Protein AF-A0A918UDK3-F1 (afdb_monomer_lite)

pLDDT: mean 75.67, std 24.88, range [32.69, 98.69]

Secondary structure (DSSP, 8-state):
---------------------------------------------HHHHHHHHHHT-SSHHHHHHHHHHHHHHHHHHHHHHHHHHHHHHHHHHHHHHHHHTT--S--HHHHHHHHHHHHHHH-HHHHHHHHHHHHHHH---

Sequence (141 aa):
MTATTATTDTTDTADTADTADTLDTTIAATTDATVTATATATTVPLGSKATTDRTGARTEQAAGVISDARERIDALDDRIIGLVQERMAVSAVIQESRIASGGRRVNLSREMEILAHYRDALGKPGTSLAMTLLELCRGRI

Organism: NCBI:txid68255

Structure (mmCIF, N/CA/C/O backbone):
data_AF-A0A918UDK3-F1
#
_entry.id   AF-A0A918UDK3-F1
#
loop_
_atom_site.group_PDB
_atom_site.id
_atom_site.type_symbol
_atom_site.label_atom_id
_atom_site.label_alt_id
_atom_site.label_comp_id
_atom_site.label_asym_id
_atom_site.label_entity_id
_atom_site.label_seq_id
_atom_site.pdbx_PDB_ins_code
_atom_site.Cartn_x
_atom_site.Cartn_y
_atom_site.Cartn_z
_atom_site.occupancy
_atom_site.B_iso_or_equiv
_atom_site.auth_seq_id
_atom_site.auth_comp_id
_atom_site.auth_asym_id
_atom_site.auth_atom_id
_atom_site.pdbx_PDB_model_num
ATOM 1 N N . MET A 1 1 ? 24.138 58.412 -6.599 1.00 46.16 1 MET A N 1
ATOM 2 C CA . MET A 1 1 ? 22.663 58.350 -6.649 1.00 46.16 1 MET A CA 1
ATOM 3 C C . MET A 1 1 ? 22.222 57.507 -5.456 1.00 46.16 1 MET A C 1
ATOM 5 O O . MET A 1 1 ? 22.366 56.299 -5.513 1.00 46.16 1 MET A O 1
ATOM 9 N N . THR A 1 2 ? 22.168 58.098 -4.255 1.00 34.84 2 THR A N 1
ATOM 10 C CA . THR A 1 2 ? 20.956 58.679 -3.617 1.00 34.84 2 THR A CA 1
ATOM 11 C C . THR A 1 2 ? 19.906 57.602 -3.337 1.00 34.84 2 THR A C 1
ATOM 13 O O . THR A 1 2 ? 19.263 57.144 -4.270 1.00 34.84 2 THR A O 1
ATOM 16 N N . ALA A 1 3 ? 19.839 57.134 -2.082 1.00 41.38 3 ALA A N 1
ATOM 17 C CA . ALA A 1 3 ? 18.756 57.451 -1.121 1.00 41.38 3 ALA A CA 1
ATOM 18 C C . ALA A 1 3 ? 17.724 56.287 -1.135 1.00 41.38 3 ALA A C 1
ATOM 20 O O . ALA A 1 3 ? 17.570 55.656 -2.166 1.00 41.38 3 ALA A O 1
ATOM 21 N N . THR A 1 4 ? 17.003 55.870 -0.093 1.00 39.91 4 THR A N 1
ATOM 22 C CA . THR A 1 4 ? 16.724 56.416 1.236 1.00 39.91 4 THR A CA 1
ATOM 23 C C . THR A 1 4 ? 15.915 55.350 2.011 1.00 39.91 4 THR A C 1
ATOM 25 O O . THR A 1 4 ? 15.142 54.622 1.397 1.00 39.91 4 THR A O 1
ATOM 28 N N . THR A 1 5 ? 16.212 55.204 3.311 1.00 41.66 5 THR A N 1
ATOM 29 C CA . THR A 1 5 ? 15.320 55.113 4.503 1.00 41.66 5 THR A CA 1
ATOM 30 C C . THR A 1 5 ? 13.809 54.808 4.302 1.00 41.66 5 THR A C 1
ATOM 32 O O . THR A 1 5 ? 13.233 55.238 3.318 1.00 41.66 5 THR A O 1
ATOM 35 N N . ALA A 1 6 ? 13.014 54.195 5.195 1.00 45.28 6 ALA A N 1
ATOM 36 C CA . ALA A 1 6 ? 13.074 53.847 6.625 1.00 45.28 6 ALA A CA 1
ATOM 37 C C . ALA A 1 6 ? 11.673 53.318 7.075 1.00 45.28 6 ALA A C 1
ATOM 39 O O . ALA A 1 6 ? 10.701 53.700 6.435 1.00 45.28 6 ALA A O 1
ATOM 40 N N . THR A 1 7 ? 11.602 52.590 8.214 1.00 39.31 7 THR A N 1
ATOM 41 C CA . THR A 1 7 ? 10.599 52.745 9.322 1.00 39.31 7 THR A CA 1
ATOM 42 C C . THR A 1 7 ? 9.117 52.382 9.022 1.00 39.31 7 THR A C 1
ATOM 44 O O . THR A 1 7 ? 8.648 52.591 7.916 1.00 39.31 7 THR A O 1
ATOM 47 N N . THR A 1 8 ? 8.273 51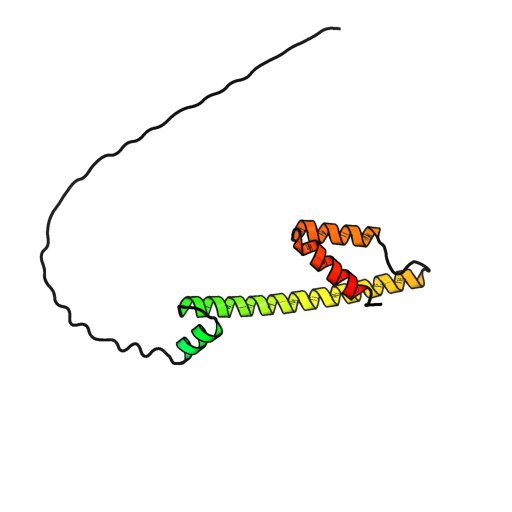.756 9.861 1.00 42.41 8 THR A N 1
ATOM 48 C CA . THR A 1 8 ? 7.993 51.675 11.326 1.00 42.41 8 THR A CA 1
ATOM 49 C C . THR A 1 8 ? 7.063 50.446 11.499 1.00 42.41 8 THR A C 1
ATOM 51 O O . THR A 1 8 ? 6.279 50.174 10.594 1.00 42.41 8 THR A O 1
ATOM 54 N N . ASP A 1 9 ? 7.204 49.554 12.481 1.00 39.72 9 ASP A N 1
ATOM 55 C CA . ASP A 1 9 ? 6.685 49.613 13.867 1.00 39.72 9 ASP A CA 1
ATOM 56 C C . ASP A 1 9 ? 5.191 49.977 14.008 1.00 39.72 9 ASP A C 1
ATOM 58 O O . ASP A 1 9 ? 4.774 51.004 13.480 1.00 39.72 9 ASP A O 1
ATOM 62 N N . THR A 1 10 ? 4.412 49.150 14.721 1.00 45.47 10 THR A N 1
ATOM 63 C CA . THR A 1 10 ? 3.328 49.534 15.659 1.00 45.47 10 THR A CA 1
ATOM 64 C C . THR A 1 10 ? 2.706 48.278 16.294 1.00 45.47 10 THR A C 1
ATOM 66 O O . THR A 1 10 ? 2.116 47.426 15.632 1.00 45.47 10 THR A O 1
ATOM 69 N N . THR A 1 11 ? 2.868 48.219 17.610 1.00 41.12 11 THR A N 1
ATOM 70 C CA . THR A 1 11 ? 2.191 47.441 18.658 1.00 41.12 11 THR A CA 1
ATOM 71 C C . THR A 1 11 ? 0.750 47.894 18.943 1.00 41.12 11 THR A C 1
ATOM 73 O O . THR A 1 11 ? 0.509 49.092 18.877 1.00 41.12 11 THR A O 1
ATOM 76 N N . ASP A 1 12 ? -0.134 46.985 19.387 1.00 38.56 12 ASP A N 1
ATOM 77 C CA . ASP A 1 12 ? -1.175 47.169 20.445 1.00 38.56 12 ASP A CA 1
ATOM 78 C C . ASP A 1 12 ? -1.946 45.832 20.586 1.00 38.56 12 ASP A C 1
ATOM 80 O O . ASP A 1 12 ? -2.299 45.253 19.563 1.00 38.56 12 ASP A O 1
ATOM 84 N N . THR A 1 13 ? -2.131 45.119 21.707 1.00 35.53 13 THR A N 1
ATOM 85 C CA . THR A 1 13 ? -2.428 45.371 23.140 1.00 35.53 13 THR A CA 1
ATOM 86 C C . THR A 1 13 ? -3.873 45.798 23.454 1.00 35.53 13 THR A C 1
ATOM 88 O O . THR A 1 13 ? -4.370 46.777 22.918 1.00 35.53 13 THR A O 1
ATOM 91 N N . ALA A 1 14 ? -4.460 45.067 24.423 1.00 37.81 14 ALA A N 1
ATOM 92 C CA . ALA A 1 14 ? -5.724 45.274 25.157 1.00 37.81 14 ALA A CA 1
ATOM 93 C C . ALA A 1 14 ? -7.024 44.891 24.398 1.00 37.81 14 ALA A C 1
ATOM 95 O O . ALA A 1 14 ? -7.075 44.940 23.180 1.00 37.81 14 ALA A O 1
ATOM 96 N N . ASP A 1 15 ? -8.114 44.429 25.018 1.00 36.19 15 ASP A N 1
ATOM 97 C CA . ASP A 1 15 ? -8.560 44.590 26.402 1.00 36.19 15 ASP A CA 1
ATOM 98 C C . ASP A 1 15 ? -9.647 43.554 26.788 1.00 36.19 15 ASP A C 1
ATOM 100 O O . ASP A 1 15 ? -10.240 42.881 25.946 1.00 36.19 15 ASP A O 1
ATOM 104 N N . THR A 1 16 ? -9.874 43.469 28.094 1.00 36.47 16 THR A N 1
ATOM 105 C CA . THR A 1 16 ? -10.715 42.586 28.908 1.00 36.47 16 THR A CA 1
ATOM 106 C C . THR A 1 16 ? -12.103 43.199 29.159 1.00 36.47 16 THR A C 1
ATOM 108 O O . THR A 1 16 ? -12.195 44.410 29.305 1.00 36.47 16 THR A O 1
ATOM 111 N N . ALA A 1 17 ? -13.153 42.379 29.305 1.00 40.28 17 ALA A N 1
ATOM 112 C CA . ALA A 1 17 ? -14.348 42.603 30.157 1.00 40.28 17 ALA A CA 1
ATOM 113 C C . ALA A 1 17 ? -15.252 41.358 30.013 1.00 40.28 17 ALA A C 1
ATOM 115 O O . ALA A 1 17 ? -15.59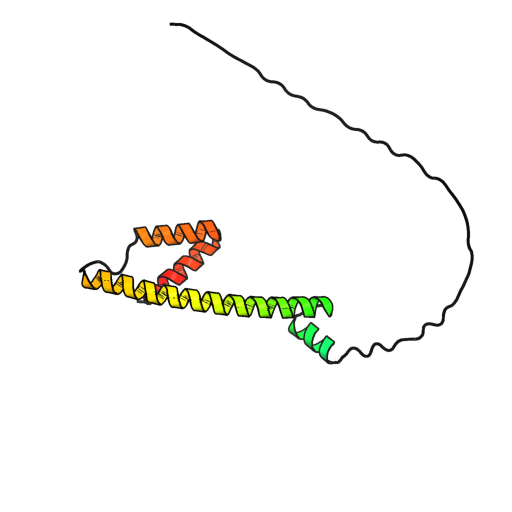2 40.985 28.895 1.00 40.28 17 ALA A O 1
ATOM 116 N N . ASP A 1 18 ? -15.531 40.524 31.017 1.00 32.69 18 ASP A N 1
ATOM 117 C CA . ASP A 1 18 ? -16.178 40.749 32.322 1.00 32.69 18 ASP A CA 1
ATOM 118 C C . ASP A 1 18 ? -17.547 41.435 32.234 1.00 32.69 18 ASP A C 1
ATOM 120 O O . ASP A 1 18 ? -17.633 42.645 32.053 1.00 32.69 18 ASP A O 1
ATOM 124 N N . THR A 1 19 ? -18.620 40.654 32.398 1.00 38.94 19 THR A N 1
ATOM 125 C CA . THR A 1 19 ? -19.849 41.096 33.074 1.00 38.94 19 THR A CA 1
ATOM 126 C C . THR A 1 19 ? -20.611 39.865 33.580 1.00 38.94 19 THR A C 1
ATOM 128 O O . THR A 1 19 ? -21.198 39.108 32.806 1.00 38.94 19 THR A O 1
ATOM 131 N N . ALA A 1 20 ? -20.578 39.663 34.894 1.00 36.25 20 ALA A N 1
ATOM 132 C CA . ALA A 1 20 ? -21.534 38.861 35.646 1.00 36.25 20 ALA A CA 1
ATOM 133 C C . ALA A 1 20 ? -22.808 39.679 35.911 1.00 36.25 20 ALA A C 1
ATOM 135 O O . ALA A 1 20 ? -22.685 40.846 36.265 1.00 36.25 20 ALA A O 1
ATOM 136 N N . ASP A 1 21 ? -23.993 39.072 35.789 1.00 33.12 21 ASP A N 1
ATOM 137 C CA . ASP A 1 21 ? -25.265 39.518 36.399 1.00 33.12 21 ASP A CA 1
ATOM 138 C C . ASP A 1 21 ? -26.361 38.495 36.024 1.00 33.12 21 ASP A C 1
ATOM 140 O O . ASP A 1 21 ? -26.343 37.985 34.908 1.00 33.12 21 ASP A O 1
ATOM 144 N N . THR A 1 22 ? -27.391 38.131 36.779 1.00 34.44 22 THR A N 1
ATOM 145 C CA . THR A 1 22 ? -27.723 38.084 38.205 1.00 34.44 22 THR A CA 1
ATOM 146 C C . THR A 1 22 ? -28.989 37.219 38.284 1.00 34.44 22 THR A C 1
ATOM 148 O O . THR A 1 22 ? -29.731 37.059 37.315 1.00 34.44 22 THR A O 1
ATOM 151 N N . LEU A 1 23 ? -29.167 36.594 39.442 1.00 42.09 23 LEU A N 1
ATOM 152 C CA . LEU A 1 23 ? -30.260 35.716 39.846 1.00 42.09 23 LEU A CA 1
ATOM 153 C C . LEU A 1 23 ? -31.643 36.392 39.794 1.00 42.09 23 LEU A C 1
ATOM 155 O O . LEU A 1 23 ? -31.767 37.533 40.224 1.00 42.09 23 LEU A O 1
ATOM 159 N N . ASP A 1 24 ? -32.681 35.629 39.434 1.00 33.41 24 ASP A N 1
ATOM 160 C CA . ASP A 1 24 ? -34.068 35.817 39.903 1.00 33.41 24 ASP A CA 1
ATOM 161 C C . ASP A 1 24 ? -34.823 34.472 39.706 1.00 33.41 24 ASP A C 1
ATOM 163 O O . ASP A 1 24 ? -34.851 33.937 38.601 1.00 33.41 24 ASP A O 1
ATOM 167 N N . THR A 1 25 ? -35.151 33.729 40.779 1.00 33.97 25 THR A N 1
ATOM 168 C CA . THR A 1 25 ? -36.488 33.694 41.435 1.00 33.97 25 THR A CA 1
ATOM 169 C C . THR A 1 25 ? -37.475 32.811 40.639 1.00 33.97 25 THR A C 1
ATOM 171 O O . THR A 1 25 ? -37.705 33.020 39.462 1.00 33.97 25 THR A O 1
ATOM 174 N N . THR A 1 26 ? -38.103 31.733 41.134 1.00 38.47 26 THR A N 1
ATOM 175 C CA . THR A 1 26 ? -39.055 31.637 42.256 1.00 38.47 26 THR A CA 1
ATOM 176 C C . THR A 1 26 ? -39.518 30.155 42.404 1.00 38.47 26 THR A C 1
ATOM 178 O O . THR A 1 26 ? -39.812 29.507 41.407 1.00 38.47 26 THR A O 1
ATOM 181 N N . ILE A 1 27 ? -39.600 29.661 43.651 1.00 42.44 27 ILE A N 1
ATOM 182 C CA . ILE A 1 27 ? -40.590 28.752 44.307 1.00 42.44 27 ILE A CA 1
ATOM 183 C C . ILE A 1 27 ? -41.262 27.519 43.637 1.00 42.44 27 ILE A C 1
ATOM 185 O O . ILE A 1 27 ? -42.014 27.612 42.678 1.00 42.44 27 ILE A O 1
ATOM 189 N N . ALA A 1 28 ? -41.186 26.437 44.435 1.00 32.75 28 ALA A N 1
ATOM 190 C CA . ALA A 1 28 ? -42.243 25.508 44.880 1.00 32.75 28 ALA A CA 1
ATOM 191 C C . ALA A 1 28 ? -42.797 24.425 43.933 1.00 32.75 28 ALA A C 1
ATOM 193 O O . ALA A 1 28 ? -43.601 24.700 43.054 1.00 32.75 28 ALA A O 1
ATOM 194 N N . ALA A 1 29 ? -42.540 23.160 44.296 1.00 37.78 29 ALA A N 1
ATOM 195 C CA . ALA A 1 29 ? -43.601 22.182 44.568 1.00 37.78 29 ALA A CA 1
ATOM 196 C C . ALA A 1 29 ? -43.043 20.941 45.286 1.00 37.78 29 ALA A C 1
ATOM 198 O O . ALA A 1 29 ? -42.159 20.244 44.794 1.00 37.78 29 ALA A O 1
ATOM 199 N N . THR A 1 30 ? -43.607 20.679 46.460 1.00 41.66 30 THR A N 1
ATOM 200 C CA . THR A 1 30 ? -43.548 19.418 47.196 1.00 41.66 30 THR A CA 1
ATOM 201 C C . THR A 1 30 ? -44.466 18.407 46.518 1.00 41.66 30 THR A C 1
ATOM 203 O O . THR A 1 30 ? -45.668 18.653 46.483 1.00 41.66 30 THR A O 1
ATOM 206 N N . THR A 1 31 ? -43.950 17.251 46.096 1.00 45.69 31 THR A N 1
ATOM 207 C CA . THR A 1 31 ? -44.730 16.004 46.142 1.00 45.69 31 THR A CA 1
ATOM 208 C C . THR A 1 31 ? -43.819 14.786 46.149 1.00 45.69 31 THR A C 1
ATOM 210 O O . THR A 1 31 ? -43.139 14.466 45.178 1.00 45.69 31 THR A O 1
ATOM 213 N N . ASP A 1 32 ? -43.842 14.118 47.294 1.00 40.88 32 ASP A N 1
ATOM 214 C CA . ASP A 1 32 ? -43.415 12.746 47.499 1.00 40.88 32 ASP A CA 1
ATOM 215 C C . ASP A 1 32 ? -44.306 11.829 46.643 1.00 40.88 32 ASP A C 1
ATOM 217 O O . ASP A 1 32 ? -45.534 11.858 46.752 1.00 40.88 32 ASP A O 1
ATOM 221 N N . ALA A 1 33 ? -43.698 11.071 45.734 1.00 41.47 33 ALA A N 1
ATOM 222 C CA . ALA A 1 33 ? -44.379 10.058 44.940 1.00 41.47 33 ALA A CA 1
ATOM 223 C C . ALA A 1 33 ? -43.438 8.870 44.760 1.00 41.47 33 ALA A C 1
ATOM 225 O O . ALA A 1 33 ? -42.639 8.785 43.827 1.00 41.47 33 ALA A O 1
ATOM 226 N N . THR A 1 34 ? -43.546 7.942 45.705 1.00 44.06 34 THR A N 1
ATOM 227 C CA . THR A 1 34 ? -42.990 6.597 45.638 1.00 44.06 34 THR A CA 1
ATOM 228 C C . THR A 1 34 ? -43.606 5.869 44.439 1.00 44.06 34 THR A C 1
ATOM 230 O O . THR A 1 34 ? -44.693 5.302 44.532 1.00 44.06 34 THR A O 1
ATOM 233 N N . VAL A 1 35 ? -42.934 5.896 43.285 1.00 53.00 35 VAL A N 1
ATOM 234 C CA . VAL A 1 35 ? -43.300 5.050 42.144 1.00 53.00 35 VAL A CA 1
ATOM 235 C C . VAL A 1 35 ? -42.534 3.740 42.254 1.00 53.00 35 VAL A C 1
ATOM 237 O O . VAL A 1 35 ? -41.309 3.683 42.171 1.00 53.00 35 VAL A O 1
ATOM 240 N N . THR A 1 36 ? -43.312 2.687 42.473 1.00 37.38 36 THR A N 1
ATOM 241 C CA . THR A 1 36 ? -42.971 1.271 42.410 1.00 37.38 36 THR A CA 1
ATOM 242 C C . THR A 1 36 ? -41.990 0.969 41.275 1.00 37.38 36 THR A C 1
ATOM 244 O O . THR A 1 36 ? -42.342 1.011 40.095 1.00 37.38 36 THR A 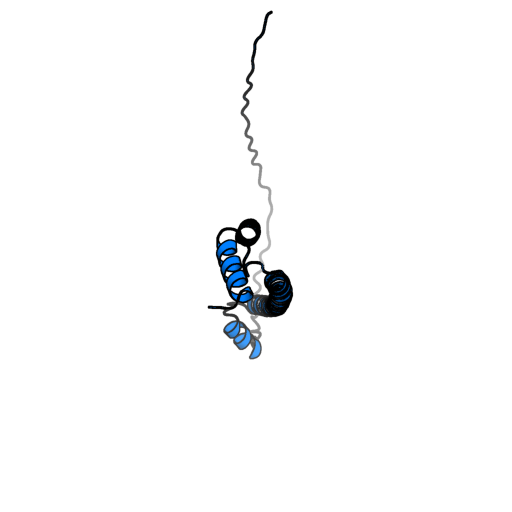O 1
ATOM 247 N N . ALA A 1 37 ? -40.757 0.620 41.645 1.00 45.78 37 ALA A N 1
ATOM 248 C CA . ALA A 1 37 ? -39.770 0.060 40.738 1.00 45.78 37 ALA A CA 1
ATOM 249 C C . ALA A 1 37 ? -40.263 -1.310 40.248 1.00 45.78 37 ALA A C 1
ATOM 251 O O . ALA A 1 37 ? -40.073 -2.338 40.897 1.00 45.78 37 ALA A O 1
ATOM 252 N N . THR A 1 38 ? -40.920 -1.316 39.090 1.00 39.84 38 THR A N 1
ATOM 253 C CA . THR A 1 38 ? -41.087 -2.532 38.297 1.00 39.84 38 THR A CA 1
ATOM 254 C C . THR A 1 38 ? -39.711 -2.858 37.741 1.00 39.84 38 THR A C 1
ATOM 256 O O . THR A 1 38 ? -39.222 -2.185 36.836 1.00 39.84 38 THR A O 1
ATOM 259 N N . ALA A 1 39 ? -39.052 -3.845 38.343 1.00 52.78 39 ALA A N 1
ATOM 260 C CA . ALA A 1 39 ? -37.829 -4.416 37.812 1.00 52.78 39 ALA A CA 1
ATOM 261 C C . ALA A 1 39 ? -38.150 -5.048 36.453 1.00 52.78 39 ALA A C 1
ATOM 263 O O . ALA A 1 39 ? -38.579 -6.199 36.365 1.00 52.78 39 ALA A O 1
ATOM 264 N N . THR A 1 40 ? -37.959 -4.277 35.385 1.00 41.28 40 THR A N 1
ATOM 265 C CA . THR A 1 40 ? -37.775 -4.814 34.044 1.00 41.28 40 THR A CA 1
ATOM 266 C C . THR A 1 40 ? -36.540 -5.693 34.126 1.00 41.28 40 THR A C 1
ATOM 268 O O . THR A 1 40 ? -35.413 -5.202 34.176 1.00 41.28 40 THR A O 1
ATOM 271 N N . ALA A 1 41 ? -36.7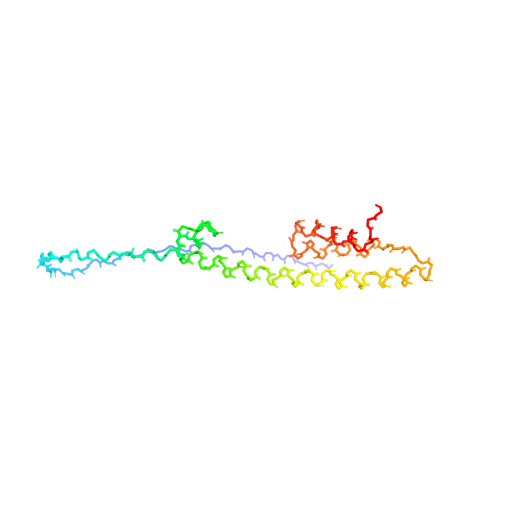48 -7.003 34.222 1.00 51.38 41 ALA A N 1
ATOM 272 C CA . ALA A 1 41 ? -35.694 -7.961 33.977 1.00 51.38 41 ALA A CA 1
ATOM 273 C C . ALA A 1 41 ? -35.226 -7.724 32.538 1.00 51.38 41 ALA A C 1
ATOM 275 O O . ALA A 1 41 ? -35.861 -8.166 31.583 1.00 51.38 41 ALA A O 1
ATOM 276 N N . THR A 1 42 ? -34.141 -6.965 32.388 1.00 50.94 42 THR A N 1
ATOM 277 C CA . THR A 1 42 ? -33.380 -6.884 31.150 1.00 50.94 42 THR A CA 1
ATOM 278 C C . THR A 1 42 ? -32.870 -8.291 30.886 1.00 50.94 42 THR A C 1
ATOM 280 O O . THR A 1 42 ? -31.832 -8.706 31.399 1.00 50.94 42 THR A O 1
ATOM 283 N N . THR A 1 43 ? -33.627 -9.064 30.115 1.00 58.44 43 THR A N 1
ATOM 284 C CA . THR A 1 43 ? -33.099 -10.213 29.392 1.00 58.44 43 THR A CA 1
ATOM 285 C C . THR A 1 43 ? -32.047 -9.662 28.445 1.00 58.44 43 THR A C 1
ATOM 287 O O . THR A 1 43 ? -32.362 -9.255 27.329 1.00 58.44 43 THR A O 1
ATOM 290 N N . VAL A 1 44 ? -30.804 -9.570 28.926 1.00 58.25 44 VAL A N 1
ATOM 291 C CA . VAL A 1 44 ? -29.649 -9.265 28.086 1.00 58.25 44 VAL A CA 1
ATOM 292 C C . VAL A 1 44 ? -29.640 -10.354 27.017 1.00 58.25 44 VAL A C 1
ATOM 294 O O . VAL A 1 44 ? -29.546 -11.537 27.371 1.00 58.25 44 VAL A O 1
ATOM 297 N N . PRO A 1 45 ? -29.813 -10.015 25.730 1.00 59.31 45 PRO A N 1
ATOM 298 C CA . PRO A 1 45 ? -29.811 -11.030 24.695 1.00 59.31 45 PRO A CA 1
ATOM 299 C C . PRO A 1 45 ? -28.450 -11.725 24.755 1.00 59.31 45 PRO A C 1
ATOM 301 O O . PRO A 1 45 ? -27.421 -11.055 24.820 1.00 59.31 45 PRO A O 1
ATOM 304 N N . LEU A 1 46 ? -28.412 -13.064 24.745 1.00 57.81 46 LEU A N 1
ATOM 305 C CA . LEU A 1 46 ? -27.148 -13.816 24.825 1.00 57.81 46 LEU A CA 1
ATOM 306 C C . LEU A 1 46 ? -26.135 -13.381 23.740 1.00 57.81 46 LEU A C 1
ATOM 308 O O . LEU A 1 46 ? -24.929 -13.510 23.937 1.00 57.81 46 LEU A O 1
ATOM 312 N N . GLY A 1 47 ? -26.617 -12.805 22.631 1.00 62.03 47 GLY A N 1
ATOM 313 C CA . GLY A 1 47 ? -25.790 -12.201 21.585 1.00 62.03 47 GLY A CA 1
ATOM 314 C C . GLY A 1 47 ? -25.050 -10.921 21.997 1.00 62.03 47 GLY A C 1
ATOM 315 O O . GLY A 1 47 ? -23.937 -10.708 21.531 1.00 62.03 47 GLY A O 1
ATOM 316 N N . SER A 1 48 ? -25.597 -10.104 22.901 1.00 63.84 48 SER A N 1
ATOM 317 C CA . SER A 1 48 ? -24.980 -8.840 23.344 1.00 63.84 48 SER A CA 1
ATOM 318 C C . SER A 1 48 ? -23.687 -9.071 24.143 1.00 63.84 48 SER A C 1
ATOM 320 O O . SER A 1 48 ? -22.670 -8.401 23.936 1.00 63.84 48 SER A O 1
ATOM 322 N N . LYS A 1 49 ? -23.680 -10.083 25.020 1.00 70.56 49 LYS A N 1
ATOM 323 C CA . LYS A 1 49 ? -22.474 -10.435 25.781 1.00 70.56 49 LYS A CA 1
ATOM 324 C C . LYS A 1 49 ? -21.380 -11.002 24.867 1.00 70.56 49 LYS A C 1
ATOM 326 O O . LYS A 1 49 ? -20.207 -10.717 25.063 1.00 70.56 49 LYS A O 1
ATOM 331 N N . ALA A 1 50 ? -21.758 -1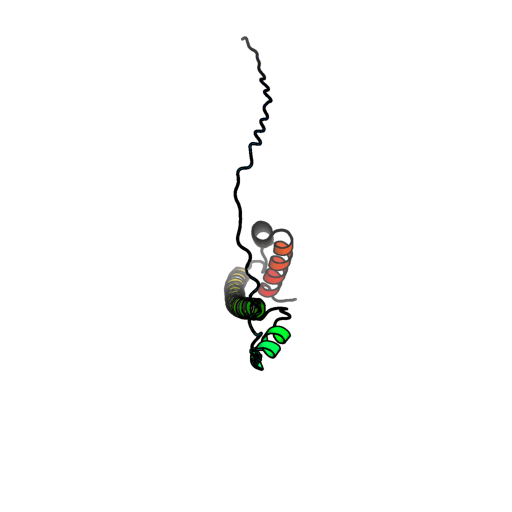1.762 23.839 1.00 76.69 50 ALA A N 1
ATOM 332 C CA . ALA A 1 50 ? -20.812 -12.322 22.873 1.00 76.69 50 ALA A CA 1
ATOM 333 C C . ALA A 1 50 ? -20.207 -11.255 21.935 1.00 76.69 50 ALA A C 1
ATOM 335 O O . ALA A 1 50 ? -19.029 -11.333 21.582 1.00 76.69 50 ALA A O 1
ATOM 336 N N . THR A 1 51 ? -20.979 -10.240 21.530 1.00 77.62 51 THR A N 1
ATOM 337 C CA . THR A 1 51 ? -20.475 -9.141 20.684 1.00 77.62 51 THR A CA 1
ATOM 338 C C . THR A 1 51 ? -19.563 -8.191 21.453 1.00 77.62 51 THR A C 1
ATOM 340 O O . THR A 1 51 ? -18.530 -7.780 20.922 1.00 77.62 51 THR A O 1
ATOM 343 N N . THR A 1 52 ? -19.897 -7.873 22.704 1.00 81.81 52 THR A N 1
ATOM 344 C CA . THR A 1 52 ? -19.036 -7.072 23.589 1.00 81.81 52 THR A CA 1
ATOM 345 C C . THR A 1 52 ? -17.712 -7.778 23.898 1.00 81.81 52 THR A C 1
ATOM 347 O O . THR A 1 52 ? -16.666 -7.137 23.838 1.00 81.81 52 THR A O 1
ATOM 350 N N . ASP A 1 53 ? -17.712 -9.101 24.096 1.00 82.62 53 ASP A N 1
ATOM 351 C CA . ASP A 1 53 ? -16.488 -9.890 24.318 1.00 82.62 53 ASP A CA 1
ATOM 352 C C . ASP A 1 53 ? -15.583 -9.948 23.066 1.00 82.62 53 ASP A C 1
ATOM 354 O O . ASP A 1 53 ? -14.392 -9.648 23.129 1.00 82.62 53 ASP A O 1
ATOM 358 N N . ARG A 1 54 ? -16.155 -10.200 21.876 1.00 87.00 54 ARG A N 1
ATOM 359 C CA . ARG A 1 54 ? -15.416 -10.232 20.589 1.00 87.00 54 ARG A CA 1
ATOM 360 C C . ARG A 1 54 ? -14.797 -8.884 20.197 1.00 87.00 54 ARG A C 1
ATOM 362 O O . ARG A 1 54 ? -13.793 -8.824 19.478 1.00 87.00 54 ARG A O 1
ATOM 369 N N . THR A 1 55 ? -15.421 -7.786 20.609 1.00 86.94 55 THR A N 1
ATOM 370 C CA . THR A 1 55 ? -14.946 -6.431 20.299 1.00 86.94 55 THR A CA 1
ATOM 371 C C . THR A 1 55 ? -14.083 -5.835 21.407 1.00 86.94 55 THR A C 1
ATOM 373 O O . THR A 1 55 ? -13.359 -4.878 21.143 1.00 86.94 55 THR A O 1
ATOM 376 N N . GLY A 1 56 ? -14.125 -6.394 22.621 1.00 89.25 56 GLY A N 1
ATOM 377 C CA . GLY A 1 56 ? -13.533 -5.798 23.822 1.00 89.25 56 GLY A CA 1
ATOM 378 C C . GLY A 1 56 ? -14.283 -4.554 24.317 1.00 89.25 56 GLY A C 1
ATOM 379 O O . GLY A 1 56 ? -13.790 -3.835 25.190 1.00 89.25 56 GLY A O 1
ATOM 380 N N . ALA A 1 57 ? -15.459 -4.269 23.753 1.00 90.88 57 ALA A N 1
ATOM 381 C CA . ALA A 1 57 ? -16.246 -3.095 24.085 1.00 90.88 57 ALA A CA 1
ATOM 382 C C . ALA A 1 57 ? -16.926 -3.250 25.448 1.00 90.88 57 ALA A C 1
ATOM 384 O O . ALA A 1 57 ? -17.429 -4.313 25.804 1.00 90.88 57 ALA A O 1
ATOM 385 N N . ARG A 1 58 ? -16.996 -2.153 26.205 1.00 90.25 58 ARG A N 1
ATOM 386 C CA . ARG A 1 58 ? -17.682 -2.122 27.508 1.00 90.25 58 ARG A CA 1
ATOM 387 C C . ARG A 1 58 ? -19.177 -1.815 27.400 1.00 90.25 58 ARG A C 1
ATOM 389 O O . ARG A 1 58 ? -19.880 -1.917 28.398 1.00 90.25 58 ARG A O 1
ATOM 396 N N . THR A 1 59 ? -19.654 -1.450 26.209 1.00 90.81 59 THR A N 1
ATOM 397 C CA . THR A 1 59 ? -21.067 -1.170 25.922 1.00 90.81 59 THR A CA 1
ATOM 398 C C . THR A 1 59 ? -21.485 -1.824 24.607 1.00 90.81 59 THR A C 1
ATOM 400 O O . THR A 1 59 ? -20.672 -1.984 23.696 1.00 90.81 59 THR A O 1
ATOM 403 N N . GLU A 1 60 ? -22.765 -2.179 24.491 1.00 86.44 60 GLU A N 1
ATOM 404 C CA . GLU A 1 60 ? -23.326 -2.789 23.276 1.00 86.44 60 GLU A CA 1
ATOM 405 C C . GLU A 1 60 ? -23.248 -1.849 22.070 1.00 86.44 60 GLU A C 1
ATOM 407 O O . GLU A 1 60 ? -22.901 -2.272 20.970 1.00 86.44 60 GLU A O 1
ATOM 412 N N . GLN A 1 61 ? -23.498 -0.554 22.284 1.00 88.94 61 GLN A N 1
ATOM 413 C CA . GLN A 1 61 ? -23.387 0.453 21.231 1.00 88.94 61 GLN A CA 1
ATOM 414 C C . GLN A 1 61 ? -21.954 0.539 20.689 1.00 88.94 61 GLN A C 1
ATOM 416 O O . GLN A 1 61 ? -21.755 0.538 19.476 1.00 88.94 61 GLN A O 1
ATOM 421 N N . ALA A 1 62 ? -20.949 0.562 21.572 1.00 91.19 62 ALA A N 1
ATOM 422 C CA . ALA A 1 62 ? -19.554 0.546 21.146 1.00 91.19 62 ALA A CA 1
ATOM 423 C C . ALA A 1 62 ? -19.196 -0.774 20.441 1.00 91.19 62 ALA A C 1
ATOM 425 O O . ALA A 1 62 ? -18.455 -0.749 19.461 1.00 91.19 62 ALA A O 1
ATOM 426 N N . ALA A 1 63 ? -19.756 -1.910 20.877 1.00 92.19 63 ALA A N 1
ATOM 427 C CA . ALA A 1 63 ? -19.559 -3.201 20.215 1.00 92.19 63 ALA A CA 1
ATOM 428 C C . ALA A 1 63 ? -20.101 -3.214 18.775 1.00 92.19 63 ALA A C 1
ATOM 430 O O . ALA A 1 63 ? -19.455 -3.767 17.883 1.00 92.19 63 ALA A O 1
ATOM 431 N N . GLY A 1 64 ? -21.258 -2.586 18.539 1.00 91.50 64 GLY A N 1
ATOM 432 C CA . GLY A 1 64 ? -21.813 -2.397 17.196 1.00 91.50 64 GLY A CA 1
ATOM 433 C C . GLY A 1 64 ? -20.875 -1.577 16.311 1.00 91.50 64 GLY A C 1
ATOM 434 O O . GLY A 1 64 ? -20.378 -2.083 15.311 1.00 91.50 64 GLY A O 1
ATOM 435 N N . VAL A 1 65 ? -20.517 -0.364 16.752 1.00 94.25 65 VAL A N 1
ATOM 436 C CA . VAL A 1 65 ? -19.632 0.544 15.995 1.00 94.25 65 VAL A CA 1
ATOM 437 C C . VAL A 1 65 ? -18.276 -0.095 15.677 1.00 94.25 65 VAL A C 1
ATOM 439 O O . VAL A 1 65 ? -17.760 0.067 14.574 1.00 94.25 65 VAL A O 1
ATOM 442 N N . ILE A 1 66 ? -17.685 -0.832 16.624 1.00 94.44 66 ILE A N 1
ATOM 443 C CA . ILE A 1 66 ? -16.402 -1.517 16.408 1.00 94.44 66 ILE A CA 1
ATOM 444 C C . ILE A 1 66 ? -16.543 -2.650 15.389 1.00 94.44 66 ILE A C 1
ATOM 446 O O . ILE A 1 66 ? -15.628 -2.853 14.592 1.00 94.44 66 ILE A O 1
ATOM 450 N N . SER A 1 67 ? -17.656 -3.390 15.409 1.00 94.50 67 SER A N 1
ATOM 451 C CA . SER A 1 67 ? -17.899 -4.456 14.430 1.00 94.50 67 SER A CA 1
ATOM 452 C C . SER A 1 67 ? -17.998 -3.874 13.018 1.00 94.50 67 SER A C 1
ATOM 454 O O . SER A 1 67 ? -17.234 -4.290 12.151 1.00 94.50 67 SER A O 1
ATOM 456 N N . ASP A 1 68 ? -18.814 -2.836 12.829 1.00 94.56 68 ASP A N 1
ATOM 457 C CA . ASP A 1 68 ? -18.992 -2.174 11.529 1.00 94.56 68 ASP A CA 1
ATOM 458 C C . ASP A 1 68 ? -17.681 -1.544 11.023 1.00 94.56 68 ASP A C 1
ATOM 460 O O . ASP A 1 68 ? -17.337 -1.609 9.840 1.00 94.56 68 ASP A O 1
ATOM 464 N N . ALA A 1 69 ? -16.902 -0.940 11.927 1.00 96.56 69 ALA A N 1
ATOM 465 C CA . ALA A 1 69 ? -15.606 -0.367 11.585 1.0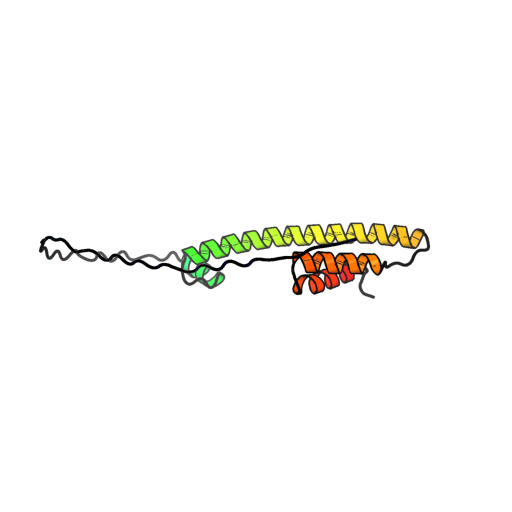0 96.56 69 ALA A CA 1
ATOM 466 C C . ALA A 1 69 ? -14.597 -1.437 11.140 1.00 96.56 69 ALA A C 1
ATOM 468 O O . ALA A 1 69 ? -13.821 -1.178 10.221 1.00 96.56 69 ALA A O 1
ATOM 469 N N . ARG A 1 70 ? -14.606 -2.625 11.760 1.00 97.19 70 ARG A N 1
ATOM 470 C CA . ARG A 1 70 ? -13.744 -3.749 11.361 1.00 97.19 70 ARG A CA 1
ATOM 471 C C . ARG A 1 70 ? -14.124 -4.287 9.988 1.00 97.19 70 ARG A C 1
ATOM 473 O O . ARG A 1 70 ? -13.242 -4.406 9.153 1.00 97.19 70 ARG A O 1
ATOM 480 N N . GLU A 1 71 ? -15.411 -4.471 9.708 1.00 97.50 71 GLU A N 1
ATOM 481 C CA . GLU A 1 71 ? -15.868 -4.876 8.369 1.00 97.50 71 GLU A CA 1
ATOM 482 C C . GLU A 1 71 ? -15.432 -3.871 7.292 1.00 97.50 71 GLU A C 1
ATOM 484 O O . GLU A 1 71 ? -15.006 -4.239 6.195 1.00 97.50 71 GLU A O 1
ATOM 489 N N . ARG A 1 72 ? -15.467 -2.571 7.613 1.00 98.38 72 ARG A N 1
ATOM 490 C CA . ARG A 1 72 ? -14.949 -1.533 6.717 1.00 98.38 72 ARG A CA 1
ATOM 491 C C . ARG A 1 72 ? -13.429 -1.604 6.538 1.00 98.38 72 ARG A C 1
ATOM 493 O O . ARG A 1 72 ? -12.961 -1.294 5.441 1.00 98.38 72 ARG A O 1
ATOM 500 N N . ILE A 1 73 ? -12.674 -1.943 7.585 1.00 98.12 73 ILE A N 1
ATOM 501 C CA . ILE A 1 73 ? -11.220 -2.161 7.504 1.00 98.12 73 ILE A CA 1
ATOM 502 C C . ILE A 1 73 ? -10.933 -3.356 6.600 1.00 98.12 73 ILE A C 1
ATOM 504 O O . ILE A 1 73 ? -10.158 -3.202 5.665 1.00 98.12 73 ILE A O 1
ATOM 508 N N . ASP A 1 74 ? -11.634 -4.472 6.777 1.00 98.38 74 ASP A N 1
ATOM 509 C CA . ASP A 1 74 ? -11.451 -5.670 5.954 1.00 98.38 74 ASP A CA 1
ATOM 510 C C . ASP A 1 74 ? -11.687 -5.351 4.462 1.00 98.38 74 ASP A C 1
ATOM 512 O O . ASP A 1 74 ? -10.856 -5.643 3.602 1.00 98.38 74 ASP A O 1
ATOM 516 N N . ALA A 1 75 ? -12.754 -4.606 4.146 1.00 98.31 75 ALA A N 1
ATOM 517 C CA . ALA A 1 75 ? -13.033 -4.157 2.779 1.00 98.31 75 ALA A CA 1
ATOM 518 C C . ALA A 1 75 ? -12.023 -3.123 2.228 1.00 98.31 75 ALA A C 1
ATOM 520 O O . ALA A 1 75 ? -11.935 -2.901 1.013 1.00 98.31 75 ALA A O 1
ATOM 521 N N . LEU A 1 76 ? -11.310 -2.395 3.090 1.00 98.69 76 LEU A N 1
ATOM 522 C CA . LEU A 1 76 ? -10.194 -1.537 2.682 1.00 98.69 76 LEU A CA 1
ATOM 523 C C . LEU A 1 76 ? -8.942 -2.372 2.425 1.00 98.69 76 LEU A C 1
ATOM 525 O O . LEU A 1 76 ? -8.276 -2.139 1.418 1.00 98.69 76 LEU A O 1
ATOM 529 N N . ASP A 1 77 ? -8.665 -3.353 3.275 1.00 98.56 77 ASP A N 1
ATOM 530 C CA . ASP A 1 77 ? -7.508 -4.233 3.169 1.00 98.56 77 ASP A CA 1
ATOM 531 C C . ASP A 1 77 ? -7.572 -5.085 1.899 1.00 98.56 77 ASP A C 1
ATOM 533 O O . ASP A 1 77 ? -6.589 -5.137 1.160 1.00 98.56 77 ASP A O 1
ATOM 537 N N . ASP A 1 78 ? -8.741 -5.625 1.545 1.00 98.62 78 ASP A N 1
ATOM 538 C CA . ASP A 1 78 ? -8.947 -6.329 0.270 1.00 98.62 78 ASP A CA 1
ATOM 539 C C . ASP A 1 78 ? -8.606 -5.444 -0.938 1.00 98.62 78 ASP A C 1
ATOM 541 O O . ASP A 1 78 ? -7.939 -5.869 -1.889 1.00 98.62 78 ASP A O 1
ATOM 545 N N . ARG A 1 79 ? -9.012 -4.168 -0.892 1.00 98.69 79 ARG A N 1
ATOM 546 C CA . ARG A 1 79 ? -8.693 -3.197 -1.948 1.00 98.69 79 ARG A CA 1
ATOM 547 C C . ARG A 1 79 ? -7.209 -2.851 -1.975 1.00 98.69 79 ARG A C 1
ATOM 549 O O . ARG A 1 79 ? -6.638 -2.751 -3.058 1.00 98.69 79 ARG A O 1
ATOM 556 N N . ILE A 1 80 ? -6.574 -2.684 -0.816 1.00 97.81 80 ILE A N 1
ATOM 557 C CA . ILE A 1 80 ? -5.131 -2.434 -0.716 1.00 97.81 80 ILE A CA 1
ATOM 558 C C . ILE A 1 80 ? -4.357 -3.619 -1.297 1.00 97.81 80 ILE A C 1
ATOM 560 O O . ILE A 1 80 ? -3.451 -3.409 -2.102 1.00 97.81 80 ILE A O 1
ATOM 564 N N . ILE A 1 81 ? -4.731 -4.853 -0.953 1.00 97.94 81 ILE A N 1
ATOM 565 C CA . ILE A 1 81 ? -4.105 -6.070 -1.479 1.00 97.94 81 ILE A CA 1
ATOM 566 C C . ILE A 1 81 ? -4.242 -6.122 -3.003 1.00 97.94 81 ILE A C 1
ATOM 568 O O . ILE A 1 81 ? -3.237 -6.325 -3.689 1.00 97.94 81 ILE A O 1
ATOM 572 N N . GLY A 1 82 ? -5.440 -5.868 -3.539 1.00 98.19 82 GLY A N 1
ATOM 573 C CA . GLY A 1 82 ? -5.666 -5.809 -4.985 1.00 98.19 82 GLY A CA 1
ATOM 574 C C . GLY A 1 82 ? -4.776 -4.773 -5.682 1.00 98.19 82 GLY A C 1
ATOM 575 O O . GLY A 1 82 ? -4.093 -5.095 -6.654 1.00 98.19 82 GLY A O 1
ATOM 576 N N . LEU A 1 83 ? -4.694 -3.555 -5.136 1.00 98.19 83 LEU A N 1
ATOM 577 C CA . LEU A 1 83 ? -3.843 -2.487 -5.676 1.00 98.19 83 LEU A CA 1
ATOM 578 C C . LEU A 1 83 ? -2.349 -2.831 -5.610 1.00 98.19 83 LEU A C 1
ATOM 580 O O . LEU A 1 83 ? -1.588 -2.507 -6.524 1.00 98.19 83 LEU A O 1
ATOM 584 N N . VAL A 1 84 ? -1.901 -3.492 -4.540 1.00 96.50 84 VAL A N 1
ATOM 585 C CA . VAL A 1 84 ? -0.506 -3.933 -4.411 1.00 96.50 84 VAL A CA 1
ATOM 586 C C . VAL A 1 84 ? -0.180 -5.001 -5.455 1.00 96.50 84 VAL A C 1
ATOM 588 O O . VAL A 1 84 ? 0.865 -4.908 -6.100 1.00 96.50 84 VAL A O 1
ATOM 591 N N . GLN A 1 85 ? -1.069 -5.972 -5.672 1.00 96.56 85 GLN A N 1
ATOM 592 C CA . GLN A 1 85 ? -0.897 -7.002 -6.700 1.00 96.56 85 GLN A CA 1
ATOM 593 C C . GLN A 1 85 ? -0.851 -6.399 -8.109 1.00 96.56 85 GLN A C 1
ATOM 595 O O . GLN A 1 85 ? 0.037 -6.734 -8.895 1.00 96.56 85 GLN A O 1
ATOM 600 N N . GLU A 1 86 ? -1.746 -5.459 -8.415 1.00 97.88 86 GLU A N 1
ATOM 601 C CA . GLU A 1 86 ? -1.735 -4.730 -9.686 1.00 97.88 86 GLU A CA 1
ATOM 602 C C . GLU A 1 86 ? -0.415 -3.966 -9.875 1.00 97.88 86 GLU A C 1
ATOM 604 O O . GLU A 1 86 ? 0.252 -4.093 -10.907 1.00 97.88 86 GLU A O 1
ATOM 609 N N . ARG A 1 87 ? 0.042 -3.246 -8.841 1.00 96.88 87 ARG A N 1
ATOM 610 C CA . ARG A 1 87 ? 1.331 -2.542 -8.857 1.00 96.88 87 ARG A CA 1
ATOM 611 C C . ARG A 1 87 ? 2.504 -3.493 -9.105 1.00 96.88 87 ARG A C 1
ATOM 613 O O . ARG A 1 87 ? 3.443 -3.123 -9.818 1.00 96.88 87 ARG A O 1
ATOM 620 N N . MET A 1 88 ? 2.476 -4.694 -8.527 1.00 95.19 88 MET A N 1
ATOM 621 C CA . MET A 1 88 ? 3.495 -5.723 -8.757 1.00 95.19 88 MET A CA 1
ATOM 622 C C . MET A 1 88 ? 3.495 -6.193 -10.214 1.00 95.19 88 MET A C 1
ATOM 624 O O . MET A 1 88 ? 4.561 -6.245 -10.827 1.00 95.19 88 MET A O 1
ATOM 628 N N . ALA A 1 89 ? 2.320 -6.460 -10.791 1.00 95.31 89 ALA A N 1
ATOM 629 C CA . ALA A 1 89 ? 2.191 -6.868 -12.189 1.00 95.31 89 ALA A CA 1
ATOM 630 C C . ALA A 1 89 ? 2.742 -5.798 -13.147 1.00 95.31 89 ALA A C 1
ATOM 632 O O . ALA A 1 89 ? 3.569 -6.097 -14.010 1.00 95.31 89 ALA A O 1
ATOM 633 N N . VAL A 1 90 ? 2.379 -4.528 -12.939 1.00 96.06 90 VAL A N 1
ATOM 634 C CA . VAL A 1 90 ? 2.911 -3.402 -13.728 1.00 96.06 90 VAL A CA 1
ATOM 635 C C . VAL A 1 90 ? 4.430 -3.272 -13.556 1.00 96.06 90 VAL A C 1
ATOM 637 O O . VAL A 1 90 ? 5.159 -3.068 -14.529 1.00 96.06 90 VAL A O 1
ATOM 640 N N . SER A 1 91 ? 4.940 -3.440 -12.332 1.00 94.19 91 SER A N 1
ATOM 641 C CA . SER A 1 91 ? 6.382 -3.383 -12.056 1.00 94.19 91 SER A CA 1
ATOM 642 C C . SER A 1 91 ? 7.160 -4.497 -12.763 1.00 94.19 91 SER A C 1
ATOM 644 O O . SER A 1 91 ? 8.289 -4.260 -13.198 1.00 94.19 91 SER A O 1
ATOM 646 N N . ALA A 1 92 ? 6.577 -5.690 -12.903 1.00 92.56 92 ALA A N 1
ATOM 647 C CA . ALA A 1 92 ? 7.182 -6.797 -13.637 1.00 92.56 92 ALA A CA 1
ATOM 648 C C . ALA A 1 92 ? 7.298 -6.480 -15.137 1.00 92.56 92 ALA A C 1
ATOM 650 O O . ALA A 1 92 ? 8.374 -6.647 -15.709 1.00 92.56 92 ALA A O 1
ATOM 651 N N . VAL A 1 93 ? 6.247 -5.922 -15.751 1.00 95.12 93 VAL A N 1
ATOM 652 C CA . VAL A 1 93 ? 6.261 -5.493 -17.165 1.00 95.12 93 VAL A CA 1
ATOM 653 C C . VAL A 1 93 ? 7.357 -4.452 -17.427 1.00 95.12 93 VAL A C 1
ATOM 655 O O . VAL A 1 93 ? 8.081 -4.534 -18.423 1.00 95.12 93 VAL A O 1
ATOM 658 N N . ILE A 1 94 ? 7.524 -3.486 -16.517 1.00 93.62 94 ILE A N 1
ATOM 659 C CA . ILE A 1 94 ? 8.574 -2.460 -16.617 1.00 93.62 94 ILE A CA 1
ATOM 660 C C . ILE A 1 94 ? 9.970 -3.087 -16.529 1.00 93.62 94 ILE A C 1
ATOM 662 O O . ILE A 1 94 ? 10.863 -2.713 -17.294 1.00 93.62 94 ILE A O 1
ATOM 666 N N . GLN A 1 95 ? 10.180 -4.013 -15.590 1.00 92.75 95 GLN A N 1
ATOM 667 C CA . GLN A 1 95 ? 11.465 -4.697 -15.432 1.00 92.75 95 GLN A CA 1
ATOM 668 C C . GLN A 1 95 ? 11.807 -5.538 -16.660 1.00 92.75 95 GLN A C 1
ATOM 670 O O . GLN A 1 95 ? 12.929 -5.434 -17.154 1.00 92.75 95 GLN A O 1
ATOM 675 N N . GLU A 1 96 ? 10.845 -6.299 -17.179 1.00 92.81 96 GLU A N 1
ATOM 676 C CA . GLU A 1 96 ? 11.016 -7.111 -18.384 1.00 92.81 96 GLU A CA 1
ATOM 677 C C . GLU A 1 96 ? 11.419 -6.242 -19.578 1.00 92.81 96 GLU A C 1
ATOM 679 O O . GLU A 1 96 ? 12.462 -6.459 -20.190 1.00 92.81 96 GLU A O 1
ATOM 684 N N . SER A 1 97 ? 10.671 -5.163 -19.827 1.00 94.62 97 SER A N 1
ATOM 685 C CA . SER A 1 97 ? 10.955 -4.217 -20.916 1.00 94.62 97 SER A CA 1
ATOM 686 C C . SER A 1 97 ? 12.365 -3.625 -20.815 1.00 94.62 97 SER A C 1
ATOM 688 O O . SER A 1 97 ? 13.066 -3.441 -21.813 1.00 94.62 97 SER A O 1
ATOM 690 N N . ARG A 1 98 ? 12.810 -3.332 -19.589 1.00 92.94 98 ARG A N 1
ATOM 691 C CA . ARG A 1 98 ? 14.128 -2.756 -19.330 1.00 92.94 98 ARG A CA 1
ATOM 692 C C . ARG A 1 98 ? 15.252 -3.758 -19.574 1.00 92.94 98 ARG A C 1
ATOM 694 O O . ARG A 1 98 ? 16.259 -3.386 -20.170 1.00 92.94 98 ARG A O 1
ATOM 701 N N . ILE A 1 99 ? 15.081 -4.997 -19.124 1.00 92.50 99 ILE A N 1
ATOM 702 C CA . ILE A 1 99 ? 16.060 -6.073 -19.314 1.00 92.50 99 ILE A CA 1
ATOM 703 C C . ILE A 1 99 ? 16.155 -6.445 -20.792 1.00 92.50 99 ILE A C 1
ATOM 705 O O . ILE A 1 99 ? 17.263 -6.537 -21.314 1.00 92.50 99 ILE A O 1
ATOM 709 N N . ALA A 1 100 ? 15.017 -6.566 -21.481 1.00 95.00 100 ALA A N 1
ATOM 710 C CA . ALA A 1 100 ? 14.963 -6.819 -22.920 1.00 95.00 100 ALA A CA 1
ATOM 711 C C . ALA A 1 100 ? 15.699 -5.738 -23.733 1.00 95.00 100 ALA A C 1
ATOM 713 O O . ALA A 1 100 ? 16.287 -6.027 -24.771 1.00 95.00 100 ALA A O 1
ATOM 714 N N . SER A 1 101 ? 15.735 -4.503 -23.223 1.00 94.62 101 SER A N 1
ATOM 715 C CA . SER A 1 101 ? 16.475 -3.381 -23.818 1.00 94.62 101 SER A CA 1
ATOM 716 C C . SER A 1 101 ? 17.962 -3.322 -23.411 1.00 94.62 101 SER A C 1
ATOM 718 O O . SER A 1 101 ? 18.635 -2.339 -23.710 1.00 94.62 101 SER A O 1
ATOM 720 N N . GLY A 1 102 ? 18.485 -4.318 -22.683 1.00 93.19 102 GLY A N 1
ATOM 721 C CA . GLY A 1 102 ? 19.869 -4.347 -22.181 1.00 93.19 102 GLY A CA 1
ATOM 722 C C . GLY A 1 102 ? 20.129 -3.457 -20.957 1.00 93.19 102 GLY A C 1
ATOM 723 O O . GLY A 1 102 ? 21.277 -3.211 -20.588 1.00 93.19 102 GLY A O 1
ATOM 724 N N . GLY A 1 103 ? 19.075 -2.943 -20.320 1.00 91.44 103 GLY A N 1
ATOM 725 C CA . GLY A 1 103 ? 19.160 -2.086 -19.142 1.00 91.44 103 GLY A CA 1
ATOM 726 C C . GLY A 1 103 ? 19.280 -2.854 -17.819 1.00 91.44 103 GLY A C 1
ATOM 727 O O . GLY A 1 103 ? 19.010 -4.047 -17.714 1.00 91.44 103 GLY A O 1
ATOM 728 N N . ARG A 1 104 ? 19.647 -2.135 -16.750 1.00 89.12 104 ARG A N 1
ATOM 729 C CA . ARG A 1 104 ? 19.712 -2.683 -15.378 1.00 89.12 104 ARG A CA 1
ATOM 730 C C . ARG A 1 104 ? 18.318 -2.929 -14.818 1.00 89.12 104 ARG A C 1
ATOM 732 O O . ARG A 1 104 ? 17.502 -2.036 -14.922 1.00 89.12 104 ARG A O 1
ATOM 739 N N . ARG A 1 105 ? 18.069 -4.021 -14.095 1.00 83.25 105 ARG A N 1
ATOM 740 C CA . ARG A 1 105 ? 16.748 -4.329 -13.499 1.00 83.25 105 ARG A CA 1
ATOM 741 C C . ARG A 1 105 ? 16.157 -3.210 -12.611 1.00 83.25 105 ARG A C 1
ATOM 743 O O . ARG A 1 105 ? 14.942 -3.057 -12.568 1.00 83.25 105 ARG A O 1
ATOM 750 N N . VAL A 1 106 ? 16.996 -2.397 -11.958 1.00 88.38 106 VAL A N 1
ATOM 751 C CA . VAL A 1 106 ? 16.585 -1.359 -10.989 1.00 88.38 106 VAL A CA 1
ATOM 752 C C . VAL A 1 106 ? 16.987 0.058 -11.433 1.00 88.38 106 VAL A C 1
ATOM 754 O O . VAL A 1 106 ? 18.049 0.261 -12.031 1.00 88.38 106 VAL A O 1
ATOM 757 N N . ASN A 1 107 ? 16.150 1.054 -11.107 1.00 91.25 107 ASN A N 1
ATOM 758 C CA . ASN A 1 107 ? 16.452 2.484 -11.241 1.00 91.25 107 ASN A CA 1
ATOM 759 C C . ASN A 1 107 ? 16.419 3.184 -9.877 1.00 91.25 107 ASN A C 1
ATOM 761 O O . ASN A 1 107 ? 15.347 3.558 -9.405 1.00 91.25 107 ASN A O 1
ATOM 765 N N . LEU A 1 108 ? 17.597 3.432 -9.302 1.00 92.19 108 LEU A N 1
ATOM 766 C CA . LEU A 1 108 ? 17.725 4.061 -7.988 1.00 92.19 108 LEU A CA 1
ATOM 767 C C . LEU A 1 108 ? 17.053 5.441 -7.908 1.00 92.19 108 LEU A C 1
ATOM 769 O O . LEU A 1 108 ? 16.394 5.726 -6.917 1.00 92.19 108 LEU A O 1
ATOM 773 N N . SER A 1 109 ? 17.155 6.277 -8.949 1.00 95.31 109 SER A N 1
ATOM 774 C CA . SER A 1 109 ? 16.508 7.602 -8.950 1.00 95.31 109 SER A CA 1
ATOM 775 C C . SER A 1 109 ? 14.996 7.475 -8.785 1.00 95.31 109 SER A C 1
ATOM 777 O O . SER A 1 109 ? 14.391 8.165 -7.970 1.00 95.31 109 SER A O 1
ATOM 779 N N . ARG A 1 110 ? 14.392 6.526 -9.510 1.00 95.44 110 ARG A N 1
ATOM 780 C CA . ARG A 1 110 ? 12.952 6.285 -9.424 1.00 95.44 110 ARG A CA 1
ATOM 781 C C . ARG A 1 110 ? 12.550 5.681 -8.078 1.00 95.44 110 ARG A C 1
ATOM 783 O O . ARG A 1 110 ? 11.487 6.011 -7.565 1.00 95.44 110 ARG A O 1
ATOM 790 N N . GLU A 1 111 ? 13.376 4.813 -7.498 1.00 95.25 111 GLU A N 1
ATOM 791 C CA . GLU A 1 111 ? 13.123 4.287 -6.151 1.00 95.25 111 GLU A CA 1
ATOM 792 C C . GLU A 1 111 ? 13.150 5.404 -5.101 1.00 95.25 111 GLU A C 1
ATOM 794 O O . GLU A 1 111 ? 12.247 5.471 -4.271 1.00 95.25 111 GLU A O 1
ATOM 799 N N . MET A 1 112 ? 14.103 6.337 -5.190 1.00 97.38 112 MET A N 1
ATOM 800 C CA . MET A 1 112 ? 14.174 7.491 -4.288 1.00 97.38 112 MET A CA 1
ATOM 801 C C . MET A 1 112 ? 12.938 8.396 -4.389 1.00 97.38 112 MET A C 1
ATOM 803 O O . MET A 1 112 ? 12.419 8.830 -3.361 1.00 97.38 112 MET A O 1
ATOM 807 N N . GLU A 1 113 ? 12.419 8.632 -5.597 1.00 97.88 113 GLU A N 1
ATOM 808 C CA . GLU A 1 113 ? 11.158 9.366 -5.797 1.00 97.88 113 GLU A CA 1
ATOM 809 C C . GLU A 1 113 ? 9.968 8.666 -5.125 1.00 97.88 113 GLU A C 1
ATOM 811 O O . GLU A 1 113 ? 9.126 9.317 -4.510 1.00 97.88 113 GLU A O 1
ATOM 816 N N . ILE A 1 114 ? 9.900 7.333 -5.210 1.00 96.94 114 ILE A N 1
ATOM 817 C CA . ILE A 1 114 ? 8.835 6.547 -4.573 1.00 96.94 114 ILE A CA 1
ATOM 818 C C . ILE A 1 114 ? 8.941 6.646 -3.047 1.00 96.94 114 ILE A C 1
ATOM 820 O O . ILE A 1 114 ? 7.933 6.877 -2.381 1.00 96.94 114 ILE A O 1
ATOM 824 N N . LEU A 1 115 ? 10.145 6.515 -2.485 1.00 97.38 115 LEU A N 1
ATOM 825 C CA . LEU A 1 115 ? 10.361 6.656 -1.042 1.00 97.38 115 LEU A CA 1
ATOM 826 C C . LEU A 1 115 ? 9.926 8.037 -0.535 1.00 97.38 115 LEU A C 1
ATOM 828 O O . LEU A 1 115 ? 9.272 8.122 0.507 1.00 97.38 115 LEU A O 1
ATOM 832 N N . ALA A 1 116 ? 10.259 9.101 -1.274 1.00 97.94 116 ALA A N 1
ATOM 833 C CA . ALA A 1 116 ? 9.839 10.463 -0.955 1.00 97.94 116 ALA A CA 1
ATOM 834 C C . ALA A 1 116 ? 8.311 10.602 -1.008 1.00 97.94 116 ALA A C 1
ATOM 836 O O . ALA A 1 116 ? 7.709 11.045 -0.036 1.00 97.94 116 ALA A O 1
ATOM 837 N N . HIS A 1 117 ? 7.673 10.115 -2.075 1.00 98.19 117 HIS A N 1
ATOM 838 C CA . HIS A 1 117 ? 6.221 10.193 -2.238 1.00 98.19 117 HIS A CA 1
ATOM 839 C C . HIS A 1 117 ? 5.450 9.554 -1.071 1.00 98.19 117 HIS A C 1
ATOM 841 O O . HIS A 1 117 ? 4.537 10.163 -0.514 1.00 98.19 117 HIS A O 1
ATOM 847 N N . TYR A 1 118 ? 5.839 8.346 -0.650 1.00 98.06 118 TYR A N 1
ATOM 848 C CA . TYR A 1 118 ? 5.192 7.685 0.487 1.00 98.06 118 TYR A CA 1
ATOM 849 C C . TYR A 1 118 ? 5.501 8.377 1.817 1.00 98.06 118 TYR A C 1
ATOM 851 O O . TYR A 1 118 ? 4.635 8.428 2.690 1.00 98.06 118 TYR A O 1
ATOM 859 N N . ARG A 1 119 ? 6.717 8.912 1.989 1.00 97.75 119 ARG A N 1
ATOM 860 C CA . ARG A 1 119 ? 7.082 9.691 3.177 1.00 97.75 119 ARG A CA 1
ATOM 861 C C . ARG A 1 119 ? 6.255 10.968 3.291 1.00 97.75 119 ARG A C 1
ATOM 863 O O . ARG A 1 119 ? 5.852 11.319 4.392 1.00 97.75 119 ARG A O 1
ATOM 870 N N . ASP A 1 120 ? 6.008 11.650 2.184 1.00 98.31 120 ASP A N 1
ATOM 871 C CA . ASP A 1 120 ? 5.253 12.901 2.189 1.00 98.31 120 ASP A CA 1
ATOM 872 C C . ASP A 1 120 ? 3.762 12.646 2.461 1.00 98.31 120 ASP A C 1
ATOM 874 O O . ASP A 1 120 ? 3.126 13.420 3.171 1.00 98.31 120 ASP A O 1
ATOM 878 N N . ALA A 1 121 ? 3.220 11.520 1.981 1.00 97.88 121 ALA A N 1
ATOM 879 C CA . ALA A 1 121 ? 1.824 11.142 2.206 1.00 97.88 121 ALA A CA 1
ATOM 880 C C . ALA A 1 121 ? 1.547 10.549 3.603 1.00 97.88 121 ALA A C 1
ATOM 882 O O . ALA A 1 121 ? 0.491 10.800 4.178 1.00 97.88 121 ALA A O 1
ATOM 883 N N . LEU A 1 122 ? 2.463 9.736 4.144 1.00 96.81 122 LEU A N 1
ATOM 884 C CA . LEU A 1 122 ? 2.242 8.942 5.367 1.00 96.81 122 LEU A CA 1
ATOM 885 C C . LEU A 1 122 ? 3.221 9.278 6.504 1.00 96.81 122 LEU A C 1
ATOM 887 O O . LEU A 1 122 ? 3.212 8.633 7.554 1.00 96.81 122 LEU A O 1
ATOM 891 N N . GLY A 1 123 ? 4.100 10.258 6.309 1.00 96.81 123 GLY A N 1
ATOM 892 C CA . GLY A 1 123 ? 5.155 10.607 7.254 1.00 96.81 123 GLY A CA 1
ATOM 893 C C . GLY A 1 123 ? 6.249 9.538 7.352 1.00 96.81 123 GLY A C 1
ATOM 894 O O . GLY A 1 123 ? 6.525 8.779 6.422 1.00 96.81 123 GLY A O 1
ATOM 895 N N . LYS A 1 124 ? 6.894 9.457 8.522 1.00 93.56 124 LYS A N 1
ATOM 896 C CA . LYS A 1 124 ? 8.016 8.532 8.775 1.00 93.56 124 LYS A CA 1
ATOM 897 C C . LYS A 1 124 ? 7.682 7.047 8.507 1.00 93.56 124 LYS A C 1
ATOM 899 O O . LYS A 1 124 ? 8.524 6.379 7.904 1.00 93.56 124 LYS A O 1
ATOM 904 N N . PRO A 1 125 ? 6.501 6.513 8.884 1.00 96.56 125 PRO A N 1
ATOM 905 C CA . PRO A 1 125 ? 6.123 5.134 8.552 1.00 96.56 125 PRO A CA 1
ATOM 906 C C . PRO A 1 125 ? 6.025 4.866 7.043 1.00 96.56 125 PRO A C 1
ATOM 908 O O . PRO A 1 125 ? 6.272 3.743 6.603 1.00 96.56 125 PRO A O 1
ATOM 911 N N . GLY A 1 126 ? 5.729 5.897 6.243 1.00 97.12 126 GLY A N 1
ATOM 912 C CA . GLY A 1 126 ? 5.597 5.793 4.790 1.00 97.12 126 GLY A CA 1
ATOM 913 C C . GLY A 1 126 ? 6.849 5.263 4.100 1.00 97.12 126 GLY A C 1
ATOM 914 O O . GLY A 1 126 ? 6.753 4.424 3.208 1.00 97.12 126 GLY A O 1
ATOM 915 N N . THR A 1 127 ? 8.037 5.670 4.556 1.00 97.19 127 THR A N 1
ATOM 916 C CA . THR A 1 127 ? 9.303 5.163 4.005 1.00 97.19 127 THR A CA 1
ATOM 917 C C . THR A 1 127 ? 9.443 3.654 4.203 1.00 97.19 127 THR A C 1
ATOM 919 O O . THR A 1 127 ? 9.847 2.957 3.276 1.00 97.19 127 THR A O 1
ATOM 922 N N . SER A 1 128 ? 9.073 3.131 5.378 1.00 97.12 128 SER A N 1
ATOM 923 C CA . SER A 1 128 ? 9.131 1.688 5.643 1.00 97.12 128 SER A CA 1
ATOM 924 C C . SER A 1 128 ? 8.152 0.919 4.762 1.00 97.12 128 SER A C 1
ATOM 926 O O . SER A 1 128 ? 8.510 -0.127 4.232 1.00 97.12 128 SER A O 1
ATOM 928 N N . LEU A 1 129 ? 6.939 1.447 4.570 1.00 97.19 129 LEU A N 1
ATOM 929 C CA . LEU A 1 129 ? 5.954 0.830 3.684 1.00 97.19 129 LEU A CA 1
ATOM 930 C C . LEU A 1 129 ? 6.460 0.783 2.235 1.00 97.19 129 LEU A C 1
ATOM 932 O O . LEU A 1 129 ? 6.374 -0.252 1.578 1.00 97.19 129 LEU A O 1
ATOM 936 N N . ALA A 1 130 ? 7.028 1.886 1.744 1.00 96.75 130 ALA A N 1
ATOM 937 C CA . ALA A 1 130 ? 7.575 1.955 0.395 1.00 96.75 130 ALA A CA 1
ATOM 938 C C . ALA A 1 130 ? 8.751 0.994 0.184 1.00 96.75 130 ALA A C 1
ATOM 940 O O . ALA A 1 130 ? 8.814 0.348 -0.861 1.00 96.75 130 ALA A O 1
ATOM 941 N N . MET A 1 131 ? 9.641 0.851 1.172 1.00 96.12 131 MET A N 1
ATOM 942 C CA . MET A 1 131 ? 10.722 -0.141 1.138 1.00 96.12 131 MET A CA 1
ATOM 943 C C . MET A 1 131 ? 10.170 -1.559 0.964 1.00 96.12 131 MET A C 1
ATOM 945 O O . MET A 1 131 ? 10.564 -2.249 0.024 1.00 96.12 131 MET A O 1
ATOM 949 N N . THR A 1 132 ? 9.187 -1.954 1.778 1.00 95.94 132 THR A N 1
ATOM 950 C CA . THR A 1 132 ? 8.538 -3.269 1.661 1.00 95.94 132 THR A CA 1
ATOM 951 C C . THR A 1 132 ? 7.897 -3.468 0.285 1.00 95.94 132 THR A C 1
ATOM 953 O O . THR A 1 132 ? 8.051 -4.519 -0.332 1.00 95.94 132 THR A O 1
ATOM 956 N N . LEU A 1 133 ? 7.207 -2.456 -0.253 1.00 95.25 133 LEU A N 1
ATOM 957 C CA . LEU A 1 133 ? 6.584 -2.546 -1.579 1.00 95.25 133 LEU A CA 1
ATOM 958 C C . LEU A 1 133 ? 7.611 -2.682 -2.712 1.00 95.25 133 LEU A C 1
ATOM 960 O O . LEU A 1 133 ? 7.381 -3.426 -3.667 1.00 95.25 133 LEU A O 1
ATOM 964 N N . LEU A 1 134 ? 8.735 -1.967 -2.632 1.00 94.56 134 LEU A N 1
ATOM 965 C CA . LEU A 1 134 ? 9.831 -2.087 -3.596 1.00 94.56 134 LEU A CA 1
ATOM 966 C C . LEU A 1 134 ? 10.476 -3.477 -3.529 1.00 94.56 134 LEU A C 1
ATOM 968 O O . LEU A 1 134 ? 10.736 -4.076 -4.572 1.00 94.56 134 LEU A O 1
ATOM 972 N N . GLU A 1 135 ? 10.662 -4.017 -2.323 1.00 92.88 135 GLU A N 1
ATOM 973 C CA . GLU A 1 135 ? 11.164 -5.376 -2.098 1.00 92.88 135 GLU A CA 1
ATOM 974 C C . GLU A 1 135 ? 10.257 -6.450 -2.699 1.00 92.88 135 GLU A C 1
ATOM 976 O O . GLU A 1 135 ? 10.751 -7.351 -3.378 1.00 92.88 135 GLU A O 1
ATOM 981 N N . LEU A 1 136 ? 8.939 -6.328 -2.521 1.00 91.62 136 LEU A N 1
ATOM 982 C CA . LEU A 1 136 ? 7.970 -7.238 -3.133 1.00 91.62 136 LEU A CA 1
ATOM 983 C C . LEU A 1 136 ? 8.044 -7.210 -4.667 1.00 91.62 136 LEU A C 1
ATOM 985 O O . LEU A 1 136 ? 7.974 -8.255 -5.308 1.00 91.62 136 LEU A O 1
ATOM 989 N N . CYS A 1 137 ? 8.213 -6.028 -5.266 1.00 88.44 137 CYS A N 1
ATOM 990 C CA . CYS A 1 137 ? 8.167 -5.864 -6.723 1.00 88.44 137 CYS A CA 1
ATOM 991 C C . CYS A 1 137 ? 9.426 -6.343 -7.453 1.00 88.44 137 CYS A C 1
ATOM 993 O O . CYS A 1 137 ? 9.341 -6.734 -8.616 1.00 88.44 137 CYS A O 1
ATOM 995 N N . ARG A 1 138 ? 10.601 -6.292 -6.820 1.00 85.69 138 ARG A N 1
ATOM 996 C CA . ARG A 1 138 ? 11.865 -6.721 -7.449 1.00 85.69 138 ARG A CA 1
ATOM 997 C C . ARG A 1 138 ? 12.159 -8.217 -7.296 1.00 85.69 138 ARG A C 1
ATOM 999 O O . ARG A 1 138 ? 13.099 -8.703 -7.918 1.00 85.69 138 ARG A O 1
ATOM 1006 N N . GLY A 1 139 ? 11.350 -8.927 -6.504 1.00 70.81 139 GLY A N 1
ATOM 1007 C CA . GLY A 1 139 ? 11.637 -10.283 -6.047 1.00 70.81 139 GLY A CA 1
ATOM 1008 C C . GLY A 1 139 ? 12.749 -10.261 -4.998 1.00 70.81 139 GLY A C 1
ATOM 1009 O O . GLY A 1 139 ? 13.764 -9.583 -5.162 1.00 70.81 139 GLY A O 1
ATOM 1010 N N . ARG A 1 140 ? 12.561 -10.971 -3.882 1.00 57.94 140 ARG A N 1
ATOM 1011 C CA . ARG A 1 140 ? 13.666 -11.199 -2.941 1.00 57.94 140 ARG A CA 1
ATOM 1012 C C . ARG A 1 140 ? 14.775 -11.948 -3.688 1.00 57.94 140 ARG A C 1
ATOM 1014 O O . ARG A 1 140 ? 14.483 -12.954 -4.332 1.00 57.94 140 ARG A O 1
ATOM 1021 N N . ILE A 1 141 ? 15.995 -11.415 -3.616 1.00 45.59 141 ILE A N 1
ATOM 1022 C CA . ILE A 1 141 ? 17.228 -12.156 -3.916 1.00 45.59 141 ILE A CA 1
ATOM 1023 C C . ILE A 1 141 ? 17.352 -13.278 -2.885 1.00 45.59 141 ILE A C 1
ATOM 1025 O O . ILE A 1 141 ? 17.025 -12.999 -1.705 1.00 45.59 141 ILE A O 1
#

Foldseek 3Di:
DDDDDDDDDDDDDDDDDDDDDDDDDDDDDDDDDPDDPPPPPPPPPPVQVVLCVVQVNPGSVVSVVSVVVVVVVVVVVVVVVVVLVVVLVVLVVVQVVQVVVVHDSDDPVVLVVCLVVQCVVPNPVRNVVSVVSVCSNSDPD

Radius of gyration: 33.51 Å; chains: 1; bounding box: 67×72×71 Å

InterPro domains:
  IPR002701 Chorismate mutase II, prokaryotic-type [PF01817] (70-121)
  IPR002701 Chorismate mutase II, prokaryotic-type [PS51168] (60-141)
  IPR002701 Chorismate mutase II, prokaryotic-type [SM00830] (70-138)
  IPR010958 Chorismate mutase, high GC Gram-positive bacteria/archaeal [TIGR01808] (67-139)
  IPR036263 Chorismate mutase type II superfamily [SSF48600] (66-127)
  IPR036979 Chorismate mutase domain superfamily [G3DSA:1.20.59.10] (54-141)